Protein AF-A0AAD0T653-F1 (afdb_monomer_lite)

Radius of gyration: 20.86 Å; chains: 1; bounding box: 80×24×54 Å

Sequence (130 aa):
MKKLILLMLVTSSIFANTLSEKQESEVLTAIDNICGDTWCEGDFNFSFNLFVCDENTNSCVLQADLIVYDYNGEVETEKRFPQSCIVKGYTNFNQMVEESRWGYDLQWPFYEAVTDCVTEMEEAVYQVWE

pLDDT: mean 87.8, std 14.98, range [42.09, 98.56]

Secondary structure (DSSP, 8-state):
-----------------PPPHHHHHHHHHHHHHHHTTTGGGSS-EEEEEEEEEETTTTEEEEEEEEEEEEE-SS-EEEEEEEEEEEEES--SHHHHEEEETTEEEE-HHHHHHHHHHHHHHHHHHHHHH-

Structure (mmCIF, N/CA/C/O backbone):
data_AF-A0AAD0T653-F1
#
_entry.id   AF-A0AAD0T653-F1
#
loop_
_atom_site.group_PDB
_atom_site.id
_atom_site.type_symbol
_atom_site.label_atom_id
_atom_site.label_alt_id
_atom_site.label_comp_id
_atom_site.label_asym_id
_atom_site.label_entity_id
_atom_site.label_seq_id
_atom_site.pdbx_PDB_ins_code
_atom_site.Cartn_x
_atom_site.Cartn_y
_atom_site.Cartn_z
_atom_site.occupancy
_atom_site.B_iso_or_equiv
_atom_site.auth_seq_id
_atom_site.auth_comp_id
_atom_site.auth_asym_id
_atom_site.auth_atom_id
_atom_site.pdbx_PDB_model_num
ATOM 1 N N . MET A 1 1 ? -57.539 11.543 31.513 1.00 43.59 1 MET A N 1
ATOM 2 C CA . MET A 1 1 ? -56.958 11.237 30.186 1.00 43.59 1 MET A CA 1
ATOM 3 C C . MET A 1 1 ? -55.441 11.381 30.283 1.00 43.59 1 MET A C 1
ATOM 5 O O . MET A 1 1 ? -54.945 12.499 30.249 1.00 43.59 1 MET A O 1
ATOM 9 N N . LYS A 1 2 ? -54.712 10.283 30.532 1.00 42.09 2 LYS A N 1
ATOM 10 C CA . LYS A 1 2 ? -53.240 10.282 30.617 1.00 42.09 2 LYS A CA 1
ATOM 11 C C . LYS A 1 2 ? -52.680 10.215 29.194 1.00 42.09 2 LYS A C 1
ATOM 13 O O . LYS A 1 2 ? -52.878 9.211 28.519 1.00 42.09 2 LYS A O 1
ATOM 18 N N . LYS A 1 3 ? -52.027 11.285 28.736 1.00 46.56 3 LYS A N 1
ATOM 19 C CA . LYS A 1 3 ? -51.274 11.291 27.476 1.00 46.56 3 LYS A CA 1
ATOM 20 C C . LYS A 1 3 ? -49.932 10.600 27.728 1.00 46.56 3 LYS A C 1
ATOM 22 O O . LYS A 1 3 ? -49.110 11.141 28.461 1.00 46.56 3 LYS A O 1
ATOM 27 N N . LEU A 1 4 ? -49.733 9.406 27.169 1.00 51.44 4 LEU A N 1
ATOM 28 C CA . LEU A 1 4 ? 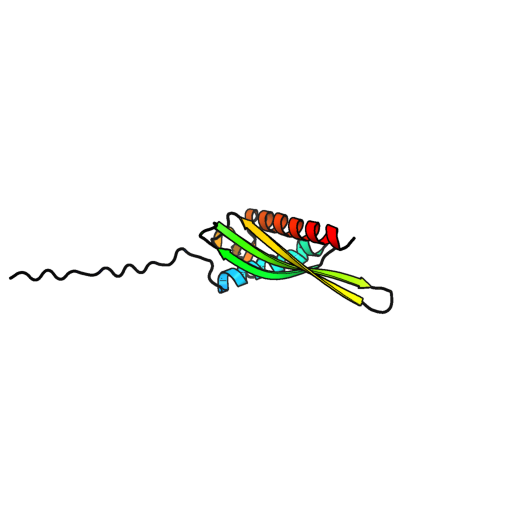-48.395 8.832 27.037 1.00 51.44 4 LEU A CA 1
ATOM 29 C C . LEU A 1 4 ? -47.677 9.591 25.920 1.00 51.44 4 LEU A C 1
ATOM 31 O O . LEU A 1 4 ? -48.097 9.544 24.766 1.00 51.44 4 LEU A O 1
ATOM 35 N N . ILE A 1 5 ? -46.624 10.317 26.281 1.00 60.94 5 ILE A N 1
ATOM 36 C CA . ILE A 1 5 ? -45.678 10.888 25.325 1.00 60.94 5 ILE A CA 1
ATOM 37 C C . ILE A 1 5 ? -44.700 9.764 24.989 1.00 60.94 5 ILE A C 1
ATOM 39 O O . ILE A 1 5 ? -43.930 9.330 25.844 1.00 60.94 5 ILE A O 1
ATOM 43 N N . LEU A 1 6 ? -44.795 9.252 23.763 1.00 53.41 6 LEU A N 1
ATOM 44 C CA . LEU A 1 6 ? -43.872 8.265 23.221 1.00 53.41 6 LEU A CA 1
ATOM 45 C C . LEU A 1 6 ? -42.560 8.990 22.894 1.00 53.41 6 LEU A C 1
ATOM 47 O O . LEU A 1 6 ? -42.489 9.757 21.935 1.00 53.41 6 LEU A O 1
ATOM 51 N N . LEU A 1 7 ? -41.548 8.799 23.737 1.00 55.34 7 LEU A N 1
ATOM 52 C CA . LEU A 1 7 ? -40.205 9.320 23.516 1.00 55.34 7 LEU A CA 1
ATOM 53 C C . LEU A 1 7 ? -39.558 8.481 22.400 1.00 55.34 7 LEU A C 1
ATOM 55 O O . LEU A 1 7 ? -39.152 7.345 22.635 1.00 55.34 7 LEU A O 1
ATOM 59 N N . MET A 1 8 ? -39.518 9.008 21.173 1.00 56.97 8 MET A N 1
ATOM 60 C CA . MET A 1 8 ? -38.718 8.424 20.094 1.00 56.97 8 MET A CA 1
ATOM 61 C C . MET A 1 8 ? -37.243 8.601 20.450 1.00 56.97 8 MET A C 1
ATOM 63 O O . MET A 1 8 ? -36.697 9.699 20.358 1.00 56.97 8 MET A O 1
ATOM 67 N N . LEU A 1 9 ? -36.611 7.515 20.888 1.00 58.00 9 LEU A N 1
ATOM 68 C CA . LEU A 1 9 ? -35.160 7.400 20.919 1.00 58.00 9 LEU A CA 1
ATOM 69 C C . LEU A 1 9 ? -34.676 7.455 19.470 1.00 58.00 9 LEU A C 1
ATOM 71 O O . LEU A 1 9 ? -34.833 6.494 18.721 1.00 58.00 9 LEU A O 1
ATOM 75 N N . VAL A 1 10 ? -34.123 8.598 19.071 1.00 59.69 10 VAL A N 1
ATOM 76 C CA . VAL A 1 10 ? -33.302 8.688 17.866 1.00 59.69 10 VAL A CA 1
ATOM 77 C C . VAL A 1 10 ? -32.030 7.914 18.183 1.00 59.69 10 VAL A C 1
ATOM 79 O O . VAL A 1 10 ? -31.114 8.424 18.823 1.00 59.69 10 VAL A O 1
ATOM 82 N N . THR A 1 11 ? -32.012 6.636 17.817 1.00 59.25 11 THR A N 1
ATOM 83 C CA . THR A 1 11 ? -30.782 5.859 17.758 1.00 59.25 11 THR A CA 1
ATOM 84 C C . THR A 1 11 ? -29.961 6.455 16.628 1.00 59.25 11 THR A C 1
ATOM 86 O O . THR A 1 11 ? -30.212 6.175 15.457 1.00 59.25 11 THR A O 1
ATOM 89 N N . SER A 1 12 ? -29.017 7.328 16.966 1.00 50.47 12 SER A N 1
ATOM 90 C CA . SER A 1 12 ? -27.912 7.635 16.070 1.00 50.47 12 SER A CA 1
ATOM 91 C C . SER A 1 12 ? -27.153 6.329 15.883 1.00 50.47 12 SER A C 1
ATOM 93 O O . SER A 1 12 ? -26.337 5.958 16.725 1.00 50.47 12 SER A O 1
ATOM 95 N N . SER A 1 13 ? -27.491 5.580 14.835 1.00 52.19 13 SER A N 1
ATOM 96 C CA . SER A 1 13 ? -26.635 4.519 14.332 1.00 52.19 13 SER A CA 1
ATOM 97 C C . SER A 1 13 ? -25.353 5.207 13.897 1.00 52.19 13 SER A C 1
ATOM 99 O O . SER A 1 13 ? -25.275 5.778 12.814 1.00 52.19 13 SER A O 1
ATOM 101 N N . ILE A 1 14 ? -24.382 5.240 14.806 1.00 54.47 14 ILE A N 1
ATOM 102 C CA . ILE A 1 14 ? -22.985 5.416 14.451 1.00 54.47 14 ILE A CA 1
ATOM 103 C C . ILE A 1 14 ? -22.756 4.278 13.464 1.00 54.47 14 ILE A C 1
ATOM 105 O O . ILE A 1 14 ? -22.907 3.113 13.839 1.00 54.47 14 ILE A O 1
ATOM 109 N N . PHE A 1 15 ? -22.597 4.617 12.187 1.00 49.56 15 PHE A N 1
ATOM 110 C CA . PHE A 1 15 ? -22.307 3.631 11.161 1.00 49.56 15 PHE A CA 1
ATOM 111 C C . PHE A 1 15 ? -21.161 2.762 11.674 1.00 49.56 15 PHE A C 1
ATOM 113 O O . PHE A 1 15 ? -20.234 3.264 12.313 1.00 49.56 15 PHE A O 1
ATOM 120 N N . ALA A 1 16 ? -21.299 1.456 11.473 1.00 47.84 16 ALA A N 1
ATOM 121 C CA . ALA A 1 16 ? -20.216 0.514 11.661 1.00 47.84 16 ALA A CA 1
ATOM 122 C C . ALA A 1 16 ? -18.969 1.126 10.984 1.00 47.84 16 ALA A C 1
ATOM 124 O O . ALA A 1 16 ? -19.074 1.692 9.888 1.00 47.84 16 ALA A O 1
ATOM 125 N N . ASN A 1 17 ? -17.888 1.277 11.753 1.00 49.28 17 ASN A N 1
ATOM 126 C CA . ASN A 1 17 ? -16.796 2.177 11.395 1.00 49.28 17 ASN A CA 1
ATOM 127 C C . ASN A 1 17 ? -16.009 1.574 10.228 1.00 49.28 17 ASN A C 1
ATOM 129 O O . ASN A 1 17 ? -15.009 0.895 10.438 1.00 49.28 17 ASN A O 1
ATOM 133 N N . THR A 1 18 ? -16.424 1.897 9.005 1.00 75.31 18 THR A N 1
ATOM 134 C CA . THR A 1 18 ? -15.490 2.030 7.887 1.00 75.31 18 THR A CA 1
ATOM 135 C C . THR A 1 18 ? -14.436 3.070 8.275 1.00 75.31 18 THR A C 1
ATOM 137 O O . THR A 1 18 ? -14.726 4.005 9.035 1.00 75.31 18 THR A O 1
ATOM 140 N N . LEU A 1 19 ? -13.207 2.908 7.787 1.00 89.00 19 LEU A N 1
ATOM 141 C CA . LEU A 1 19 ? -12.217 3.971 7.891 1.00 89.00 19 LEU A CA 1
ATOM 142 C C . LEU A 1 19 ? -12.801 5.256 7.292 1.00 89.00 19 LEU A C 1
ATOM 144 O O . LEU A 1 19 ? -13.425 5.243 6.235 1.00 89.00 19 LEU A O 1
ATOM 148 N N . SER A 1 20 ? -12.619 6.382 7.972 1.00 92.06 20 SER A N 1
ATOM 149 C CA . SER A 1 20 ? -12.866 7.670 7.321 1.00 92.06 20 SER A CA 1
ATOM 150 C C . SER A 1 20 ? -11.860 7.883 6.186 1.00 92.06 20 SER A C 1
ATOM 152 O O . SER A 1 20 ? -10.735 7.398 6.276 1.00 92.06 20 SER A O 1
ATOM 154 N N . GLU A 1 21 ? -12.201 8.696 5.184 1.00 91.81 21 GLU A N 1
ATOM 155 C CA . GLU A 1 21 ? -11.276 9.063 4.091 1.00 91.81 21 GLU A CA 1
ATOM 156 C C . GLU A 1 21 ? -9.918 9.571 4.621 1.00 91.81 21 GLU A C 1
ATOM 158 O O . GLU A 1 21 ? -8.862 9.309 4.050 1.00 91.81 21 GLU A O 1
ATOM 163 N N . LYS A 1 22 ? -9.929 10.266 5.771 1.00 94.75 22 LYS A N 1
ATOM 164 C CA . LYS A 1 22 ? -8.708 10.708 6.458 1.00 94.75 22 LYS A CA 1
ATOM 165 C C . LYS A 1 22 ? -7.869 9.530 6.949 1.00 94.75 22 LYS A C 1
ATOM 167 O O . LYS A 1 22 ? -6.661 9.538 6.764 1.00 94.75 22 LYS A O 1
ATOM 172 N N . GLN A 1 23 ? -8.500 8.544 7.578 1.00 95.88 23 GLN A N 1
ATOM 173 C CA . GLN A 1 23 ? -7.819 7.346 8.068 1.00 95.88 23 GLN A CA 1
ATOM 174 C C . GLN A 1 23 ? -7.295 6.488 6.917 1.00 95.88 23 GLN A C 1
ATOM 176 O O . GLN A 1 23 ? -6.179 5.998 7.000 1.00 95.88 23 GLN A O 1
ATOM 181 N N . GLU A 1 24 ? -8.056 6.345 5.832 1.00 95.75 24 GLU A N 1
ATOM 182 C CA . GLU A 1 24 ? -7.591 5.669 4.614 1.00 95.75 24 GLU A CA 1
ATOM 183 C C . GLU A 1 24 ? -6.342 6.349 4.047 1.00 95.75 24 GLU A C 1
ATOM 185 O O . GLU A 1 24 ? -5.339 5.687 3.785 1.00 95.75 24 GLU A O 1
ATOM 190 N N . SER A 1 25 ? -6.360 7.681 3.953 1.00 96.12 25 SER A N 1
ATOM 191 C CA . SER A 1 25 ? -5.200 8.468 3.529 1.00 96.12 25 SER A CA 1
ATOM 192 C C . SER A 1 25 ? -4.007 8.335 4.483 1.00 96.12 25 SER A C 1
ATOM 194 O O . SER A 1 25 ? -2.868 8.313 4.020 1.00 96.12 25 SER A O 1
ATOM 196 N N . GLU A 1 26 ? -4.237 8.262 5.796 1.00 97.25 26 GLU A N 1
ATOM 197 C CA . GLU A 1 26 ? -3.181 8.076 6.800 1.00 97.25 26 GLU A CA 1
ATOM 198 C C . GLU A 1 26 ? -2.545 6.684 6.699 1.00 97.25 26 GLU A C 1
ATOM 200 O O . GLU A 1 26 ? -1.320 6.579 6.726 1.00 97.25 26 GLU A O 1
ATOM 205 N N . VAL A 1 27 ? -3.349 5.631 6.508 1.00 97.06 27 VAL A N 1
ATOM 206 C CA . VAL A 1 27 ? -2.841 4.268 6.281 1.00 97.06 27 VAL A CA 1
ATOM 207 C C . VAL A 1 27 ? -2.072 4.193 4.966 1.00 97.06 27 VAL A C 1
ATOM 209 O O . VAL A 1 27 ? -0.965 3.666 4.951 1.00 97.06 27 VAL A O 1
ATOM 212 N N . LEU A 1 28 ? -2.605 4.761 3.879 1.00 96.88 28 LEU A N 1
ATOM 213 C CA . LEU A 1 28 ? -1.923 4.790 2.583 1.00 96.88 28 LEU A CA 1
ATOM 214 C C . LEU A 1 28 ? -0.572 5.514 2.672 1.00 96.88 28 LEU A C 1
ATOM 216 O O . LEU A 1 28 ? 0.409 5.037 2.118 1.00 96.88 28 LEU A O 1
ATOM 220 N N . THR A 1 29 ? -0.503 6.618 3.422 1.00 96.00 29 THR A N 1
ATOM 221 C CA . THR A 1 29 ? 0.760 7.337 3.669 1.00 96.00 29 THR A CA 1
ATOM 222 C C . THR A 1 29 ? 1.746 6.476 4.459 1.00 96.00 29 THR A C 1
ATOM 224 O O . THR A 1 29 ? 2.932 6.454 4.149 1.00 96.00 29 THR A O 1
ATOM 227 N N . ALA A 1 30 ? 1.272 5.755 5.478 1.00 96.19 30 ALA A N 1
ATOM 228 C CA . ALA A 1 30 ? 2.121 4.855 6.249 1.00 96.19 30 ALA A CA 1
ATOM 229 C C . ALA A 1 30 ? 2.639 3.680 5.397 1.00 96.19 30 ALA A C 1
ATOM 231 O O . ALA A 1 30 ? 3.798 3.314 5.536 1.00 96.19 30 ALA A O 1
ATOM 232 N N . ILE A 1 31 ? 1.821 3.137 4.485 1.00 96.19 31 ILE A N 1
ATOM 233 C CA . ILE A 1 31 ? 2.235 2.137 3.483 1.00 96.19 31 ILE A CA 1
ATOM 234 C C . ILE A 1 31 ? 3.310 2.723 2.557 1.00 96.19 31 ILE A C 1
ATOM 236 O O . ILE A 1 31 ? 4.361 2.115 2.384 1.00 96.19 31 ILE A O 1
ATOM 240 N N . ASP A 1 32 ? 3.088 3.915 2.004 1.00 94.69 32 ASP A N 1
ATOM 241 C CA . ASP A 1 32 ? 4.034 4.568 1.089 1.00 94.69 32 ASP A CA 1
ATOM 242 C C . ASP A 1 32 ? 5.404 4.815 1.744 1.00 94.69 32 ASP A C 1
ATOM 244 O O . ASP A 1 32 ? 6.446 4.534 1.151 1.00 94.69 32 ASP A O 1
ATOM 248 N N . ASN A 1 33 ? 5.409 5.222 3.018 1.00 92.81 33 ASN A N 1
ATOM 249 C CA . ASN A 1 33 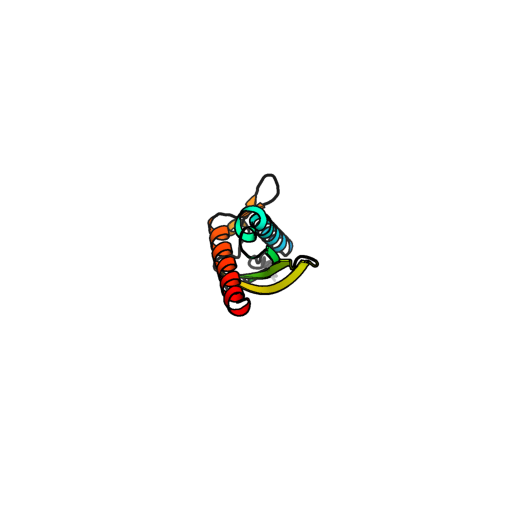? 6.635 5.431 3.790 1.00 92.81 33 ASN A CA 1
ATOM 250 C C . ASN A 1 33 ? 7.477 4.155 3.961 1.00 92.81 33 ASN A C 1
ATOM 252 O O . ASN A 1 33 ? 8.694 4.260 4.074 1.00 92.81 33 ASN A O 1
ATOM 256 N N . ILE A 1 34 ? 6.860 2.967 3.961 1.00 91.62 34 ILE A N 1
ATOM 257 C CA . ILE A 1 34 ? 7.587 1.690 4.038 1.00 91.62 34 ILE A CA 1
ATOM 258 C C . ILE A 1 34 ? 8.321 1.385 2.731 1.00 91.62 34 ILE A C 1
ATOM 260 O O . ILE A 1 34 ? 9.344 0.700 2.752 1.00 91.62 34 ILE A O 1
ATOM 264 N N . CYS A 1 35 ? 7.848 1.897 1.589 1.00 83.81 35 CYS A N 1
ATOM 265 C CA . CYS A 1 35 ? 8.426 1.525 0.303 1.00 83.81 35 CYS A CA 1
ATOM 266 C C . CYS A 1 35 ? 9.914 1.848 0.224 1.00 83.81 35 CYS A C 1
ATOM 268 O O . CYS A 1 35 ? 10.699 0.985 -0.155 1.00 83.81 35 CYS A O 1
ATOM 270 N N . GLY A 1 36 ? 10.308 3.049 0.656 1.00 71.38 36 GLY A N 1
ATOM 271 C CA . GLY A 1 36 ? 11.709 3.474 0.659 1.00 71.38 36 GLY A CA 1
ATOM 272 C C . GLY A 1 36 ? 12.617 2.692 1.614 1.00 71.38 36 GLY A C 1
ATOM 273 O O . GLY A 1 36 ? 13.830 2.816 1.501 1.00 71.38 36 GLY A O 1
ATOM 274 N N . ASP A 1 37 ? 12.051 1.902 2.531 1.00 73.81 37 ASP A N 1
ATOM 275 C CA . ASP A 1 37 ? 12.810 1.110 3.500 1.00 73.81 37 ASP A CA 1
ATOM 276 C C . ASP A 1 37 ? 12.936 -0.366 3.087 1.00 73.81 37 ASP A C 1
ATOM 278 O O . ASP A 1 37 ? 13.934 -1.011 3.424 1.00 73.81 37 ASP A O 1
ATOM 282 N N . THR A 1 38 ? 11.933 -0.931 2.400 1.00 84.69 38 THR A N 1
ATOM 283 C CA . THR A 1 38 ? 11.904 -2.370 2.079 1.00 84.69 38 THR A CA 1
ATOM 284 C C . THR A 1 38 ? 11.420 -2.702 0.670 1.00 84.69 38 THR A C 1
ATOM 286 O O . THR A 1 38 ? 12.140 -3.375 -0.063 1.00 84.69 38 THR A O 1
ATOM 289 N N . TRP A 1 39 ? 10.209 -2.296 0.281 1.00 91.62 39 TRP A N 1
ATOM 290 C CA . TRP A 1 39 ? 9.577 -2.812 -0.943 1.00 91.62 39 TRP A CA 1
ATOM 291 C C . TRP A 1 39 ? 10.155 -2.212 -2.234 1.00 91.62 39 TRP A C 1
ATOM 293 O O . TRP A 1 39 ? 10.340 -2.934 -3.207 1.00 91.62 39 TRP A O 1
ATOM 303 N N . CYS A 1 40 ? 10.506 -0.923 -2.243 1.00 88.75 40 CYS A N 1
ATOM 304 C CA . CYS A 1 40 ? 11.070 -0.234 -3.413 1.00 88.75 40 CYS A CA 1
ATOM 305 C C . CYS A 1 40 ? 12.570 -0.534 -3.642 1.00 88.75 40 CYS A C 1
ATOM 307 O O . CYS A 1 40 ? 13.169 0.024 -4.557 1.00 88.75 40 CYS A O 1
ATOM 309 N N . GLU A 1 41 ? 13.196 -1.387 -2.825 1.00 86.50 41 GLU A N 1
ATOM 310 C CA . GLU A 1 41 ? 14.592 -1.824 -3.013 1.00 86.50 41 GLU A CA 1
ATOM 311 C C . GLU A 1 41 ? 14.719 -2.984 -4.026 1.00 86.50 41 GLU A C 1
ATOM 313 O O . GLU A 1 41 ? 15.831 -3.408 -4.352 1.00 86.50 41 GLU A O 1
ATOM 318 N N . GLY A 1 42 ? 13.589 -3.529 -4.496 1.00 87.38 42 GLY A N 1
ATOM 319 C CA . GLY A 1 42 ? 13.520 -4.592 -5.501 1.00 87.38 42 GLY A CA 1
ATOM 320 C C . GLY A 1 42 ? 13.580 -4.095 -6.952 1.00 87.38 42 GLY A C 1
ATOM 321 O O . GLY A 1 42 ? 14.077 -3.010 -7.249 1.00 87.38 42 GLY A O 1
ATOM 322 N N . ASP A 1 43 ? 13.048 -4.901 -7.877 1.00 90.88 43 ASP A N 1
ATOM 323 C CA . ASP A 1 43 ? 13.026 -4.584 -9.317 1.00 90.88 43 ASP A CA 1
ATOM 324 C C . ASP A 1 43 ? 12.026 -3.467 -9.678 1.00 90.88 43 ASP A C 1
ATOM 326 O O . ASP A 1 43 ? 12.100 -2.875 -10.760 1.00 90.88 43 ASP A O 1
ATOM 330 N N . PHE A 1 44 ? 11.091 -3.164 -8.773 1.00 93.44 44 PHE A N 1
ATOM 331 C CA . PHE A 1 44 ? 10.026 -2.191 -8.978 1.00 93.44 44 PHE A CA 1
ATOM 332 C C . PHE A 1 44 ? 10.077 -1.078 -7.936 1.00 93.44 44 PHE A C 1
ATOM 334 O O . PHE A 1 44 ? 10.237 -1.317 -6.742 1.00 93.44 44 PHE A O 1
ATOM 341 N N . ASN A 1 45 ? 9.830 0.150 -8.389 1.00 94.31 45 ASN A N 1
ATOM 342 C CA . ASN A 1 45 ? 9.325 1.197 -7.506 1.00 94.31 45 ASN A CA 1
ATOM 343 C C . ASN A 1 45 ? 7.800 1.098 -7.438 1.00 94.31 45 ASN A C 1
ATOM 345 O O . ASN A 1 45 ? 7.166 0.649 -8.394 1.00 94.31 45 ASN A O 1
ATOM 349 N N . PHE A 1 46 ? 7.196 1.573 -6.353 1.00 95.38 46 PHE A N 1
ATOM 350 C CA . PHE A 1 46 ? 5.745 1.561 -6.189 1.00 95.38 46 PHE A CA 1
ATOM 351 C C . PHE A 1 46 ? 5.207 2.982 -6.062 1.00 95.38 46 PHE A C 1
ATOM 353 O O . PHE A 1 46 ? 5.785 3.828 -5.388 1.00 95.38 46 PHE A O 1
ATOM 360 N N . SER A 1 47 ? 4.069 3.231 -6.702 1.00 96.06 47 SER A N 1
ATOM 361 C CA . SER A 1 47 ? 3.220 4.393 -6.441 1.00 96.06 47 SER A CA 1
ATOM 362 C C . SER A 1 47 ? 1.903 3.883 -5.884 1.00 96.06 47 SER A C 1
ATOM 364 O O . SER A 1 47 ? 1.063 3.407 -6.649 1.00 96.06 47 SER A O 1
ATOM 366 N N . PHE A 1 48 ? 1.725 3.938 -4.565 1.00 97.06 48 PHE A N 1
ATOM 367 C CA . PHE A 1 48 ? 0.485 3.504 -3.925 1.00 97.06 48 PHE A CA 1
ATOM 368 C C . PHE A 1 48 ? -0.610 4.557 -4.128 1.00 97.06 48 PHE A C 1
ATOM 370 O O . PHE A 1 48 ? -0.498 5.702 -3.699 1.00 97.06 48 PHE A O 1
ATOM 377 N N . ASN A 1 49 ? -1.684 4.162 -4.807 1.00 97.06 49 ASN A N 1
ATOM 378 C CA . ASN A 1 49 ? -2.652 5.093 -5.386 1.00 97.06 49 ASN A CA 1
ATOM 379 C C . ASN A 1 49 ? -3.986 5.127 -4.626 1.00 97.06 49 ASN A C 1
ATOM 381 O O . ASN A 1 49 ? -4.670 6.150 -4.620 1.00 97.06 49 ASN A O 1
ATOM 385 N N . LEU A 1 50 ? -4.389 4.004 -4.023 1.00 97.25 50 LEU A N 1
ATOM 386 C CA . LEU A 1 50 ? -5.683 3.870 -3.355 1.00 97.25 50 LEU A CA 1
ATOM 387 C C . LEU A 1 50 ? -5.620 2.813 -2.257 1.00 97.25 50 LEU A C 1
ATOM 389 O O . LEU A 1 50 ? -5.156 1.702 -2.504 1.00 97.25 50 LEU A O 1
ATOM 393 N N . PHE A 1 51 ? -6.182 3.129 -1.094 1.00 97.12 51 PHE A N 1
ATOM 394 C CA . PHE A 1 51 ? -6.489 2.161 -0.048 1.00 97.12 51 PHE A CA 1
ATOM 395 C C . PHE A 1 51 ? -7.906 2.413 0.457 1.00 97.12 51 PHE A C 1
ATOM 397 O O . PHE A 1 51 ? -8.177 3.489 0.978 1.00 97.12 51 PHE A O 1
ATOM 404 N N . VAL A 1 52 ? -8.813 1.457 0.259 1.00 95.44 52 VAL A N 1
ATOM 405 C CA . VAL A 1 52 ? -10.229 1.599 0.644 1.00 95.44 52 VAL A CA 1
ATOM 406 C C . VAL A 1 52 ? -10.724 0.317 1.284 1.00 95.44 52 VAL A C 1
ATOM 408 O O . VAL A 1 52 ? -10.481 -0.768 0.753 1.00 95.44 52 VAL A O 1
ATOM 411 N N . CYS A 1 53 ? -11.445 0.435 2.396 1.00 94.31 53 CYS A N 1
ATOM 412 C CA . CYS A 1 53 ? -11.928 -0.715 3.158 1.00 94.31 53 CYS A CA 1
ATOM 413 C C . CYS A 1 53 ? -13.441 -0.931 3.030 1.00 94.31 53 CYS A C 1
ATOM 415 O O . CYS A 1 53 ? -14.226 0.013 3.035 1.00 94.31 53 CYS A O 1
ATOM 417 N N . ASP A 1 54 ? -13.854 -2.198 2.981 1.00 90.88 54 ASP A N 1
ATOM 418 C CA . ASP A 1 54 ? -15.250 -2.629 3.056 1.00 90.88 54 ASP A CA 1
ATOM 419 C C . ASP A 1 54 ? -15.448 -3.511 4.296 1.00 90.88 54 ASP A C 1
ATOM 421 O O . ASP A 1 54 ? -14.899 -4.611 4.422 1.00 90.88 54 ASP A O 1
ATOM 425 N N . GLU A 1 55 ? -16.255 -3.017 5.233 1.00 85.94 55 GLU A N 1
ATOM 426 C CA . GLU A 1 55 ? -16.586 -3.725 6.469 1.00 85.94 55 GLU A CA 1
ATOM 427 C C . GLU A 1 55 ? -17.404 -4.996 6.228 1.00 85.94 55 GLU A C 1
ATOM 429 O O . GLU A 1 55 ? -17.249 -5.979 6.954 1.00 85.94 55 GLU A O 1
ATOM 434 N N . ASN A 1 56 ? -18.226 -5.031 5.175 1.00 89.25 56 ASN A N 1
ATOM 435 C CA . ASN A 1 56 ? -19.077 -6.185 4.887 1.00 89.25 56 ASN A CA 1
ATOM 436 C C . ASN A 1 56 ? -18.255 -7.406 4.473 1.00 89.25 56 ASN A C 1
ATOM 438 O O . ASN A 1 56 ? -18.615 -8.539 4.799 1.00 89.25 56 ASN A O 1
ATOM 442 N N . THR A 1 57 ? -17.155 -7.183 3.753 1.00 91.69 57 THR A N 1
ATOM 443 C CA . THR A 1 57 ? -16.218 -8.237 3.345 1.00 91.69 57 THR A CA 1
ATOM 444 C C . THR A 1 57 ? -15.045 -8.387 4.312 1.00 91.69 57 THR A C 1
ATOM 446 O O . THR A 1 57 ? -14.262 -9.328 4.173 1.00 91.69 57 THR A O 1
ATOM 449 N N . ASN A 1 58 ? -14.941 -7.496 5.303 1.00 93.25 58 ASN A N 1
ATOM 450 C CA . ASN A 1 58 ? -13.823 -7.377 6.231 1.00 93.25 58 ASN A CA 1
ATOM 451 C C . ASN A 1 58 ? -12.464 -7.350 5.509 1.00 93.25 58 ASN A C 1
ATOM 453 O O . ASN A 1 58 ? -11.576 -8.166 5.782 1.00 93.25 58 ASN A O 1
ATOM 457 N N . SER A 1 59 ? -12.328 -6.457 4.530 1.00 94.88 59 SER A N 1
ATOM 458 C CA . SER A 1 59 ? -11.129 -6.366 3.695 1.00 94.88 59 SER A CA 1
ATOM 459 C C . SER A 1 59 ? -10.912 -4.968 3.137 1.00 94.88 59 SER A C 1
ATOM 461 O O . SER A 1 59 ? -11.871 -4.220 2.970 1.00 94.88 59 SER A O 1
ATOM 463 N N . CYS A 1 60 ? -9.683 -4.672 2.727 1.00 96.50 60 CYS A N 1
ATOM 464 C CA . CYS A 1 60 ? -9.342 -3.453 2.009 1.00 96.50 60 CYS A CA 1
ATOM 465 C C . CYS A 1 60 ? -8.740 -3.769 0.642 1.00 96.50 60 CYS A C 1
ATOM 467 O O . CYS A 1 60 ? -8.004 -4.742 0.481 1.00 96.50 60 CYS A O 1
ATOM 469 N N . VAL A 1 61 ? -9.062 -2.943 -0.345 1.00 97.44 61 VAL A N 1
ATOM 470 C CA . VAL A 1 61 ? -8.414 -2.955 -1.656 1.00 97.44 61 VAL A CA 1
ATOM 471 C C . VAL A 1 61 ? -7.228 -2.004 -1.594 1.00 97.44 61 VAL A C 1
ATOM 473 O O . VAL A 1 61 ? -7.408 -0.838 -1.245 1.00 97.44 61 VAL A O 1
ATOM 476 N N . LEU A 1 62 ? -6.044 -2.496 -1.958 1.00 98.31 62 LEU A N 1
ATOM 477 C CA . LEU A 1 62 ? -4.855 -1.675 -2.190 1.00 98.31 62 LEU A CA 1
ATOM 478 C C . LEU A 1 62 ? -4.573 -1.653 -3.692 1.00 98.31 62 LEU A C 1
ATOM 480 O O . LEU A 1 62 ? -4.563 -2.706 -4.332 1.00 98.31 62 LEU A O 1
ATOM 484 N N . GLN A 1 63 ? -4.361 -0.464 -4.249 1.00 98.56 63 GLN A N 1
ATOM 485 C CA . GLN A 1 63 ? -3.946 -0.276 -5.639 1.00 98.56 63 GLN A CA 1
ATOM 486 C C . GLN A 1 63 ? -2.605 0.439 -5.689 1.00 98.56 63 GLN A C 1
ATOM 488 O O . GLN A 1 63 ? -2.398 1.419 -4.969 1.00 98.56 63 GLN A O 1
ATOM 493 N N . ALA A 1 64 ? -1.735 -0.010 -6.585 1.00 98.06 64 ALA A N 1
ATOM 494 C CA . ALA A 1 64 ? -0.450 0.618 -6.838 1.00 98.06 64 ALA A CA 1
ATOM 495 C C . ALA A 1 64 ? -0.067 0.507 -8.314 1.00 98.06 64 ALA A C 1
ATOM 497 O O . ALA A 1 64 ? -0.496 -0.418 -9.003 1.00 98.06 64 ALA A O 1
ATOM 498 N N . ASP A 1 65 ? 0.761 1.432 -8.788 1.00 97.69 65 ASP A N 1
ATOM 499 C CA . ASP A 1 65 ? 1.528 1.223 -10.014 1.00 97.69 65 ASP A CA 1
ATOM 500 C C . ASP A 1 65 ? 2.910 0.687 -9.653 1.00 97.69 65 ASP A C 1
ATOM 502 O O . ASP A 1 65 ? 3.620 1.318 -8.868 1.00 97.69 65 ASP A O 1
ATOM 506 N N . LEU A 1 66 ? 3.304 -0.429 -10.265 1.00 96.88 66 LEU A N 1
ATOM 507 C CA . LEU A 1 66 ? 4.684 -0.907 -10.237 1.00 96.88 66 LEU A CA 1
ATOM 508 C C . LEU A 1 66 ? 5.437 -0.245 -11.385 1.00 96.88 66 LEU A C 1
ATOM 510 O O . LEU A 1 66 ? 4.982 -0.263 -12.532 1.00 96.88 66 LEU A O 1
ATOM 514 N N . ILE A 1 67 ? 6.563 0.381 -11.072 1.00 95.38 67 ILE A N 1
ATOM 515 C CA . ILE A 1 67 ? 7.293 1.270 -11.966 1.00 95.38 67 ILE A CA 1
ATOM 516 C C . ILE A 1 67 ? 8.679 0.690 -12.222 1.00 95.38 67 ILE A C 1
ATOM 518 O O . ILE A 1 67 ? 9.458 0.493 -11.290 1.00 95.38 67 ILE A O 1
ATOM 522 N N . VAL A 1 68 ? 8.993 0.472 -13.498 1.00 93.50 68 VAL A N 1
ATOM 523 C CA . VAL A 1 68 ? 10.325 0.072 -13.967 1.00 93.50 68 VAL A CA 1
ATOM 524 C C . VAL A 1 68 ? 10.944 1.224 -14.744 1.00 93.50 68 VAL A C 1
ATOM 526 O O . VAL A 1 68 ? 10.315 1.774 -15.656 1.00 93.50 68 VAL A O 1
ATOM 529 N N . TYR A 1 69 ? 12.193 1.541 -14.412 1.00 89.81 69 TYR A N 1
ATOM 530 C CA . TYR A 1 69 ? 13.022 2.494 -15.141 1.00 89.81 69 TYR A CA 1
ATOM 531 C C . TYR A 1 69 ? 14.034 1.732 -16.000 1.00 89.81 69 TYR A C 1
ATOM 533 O O . TYR A 1 69 ? 14.824 0.942 -15.489 1.00 89.81 69 TYR A O 1
ATOM 541 N N . ASP A 1 70 ? 14.005 1.956 -17.313 1.00 85.75 70 ASP A N 1
ATOM 542 C CA . ASP A 1 70 ? 14.970 1.389 -18.259 1.00 85.75 70 ASP A CA 1
ATOM 543 C C . ASP A 1 70 ? 15.836 2.511 -18.835 1.00 85.75 70 ASP A C 1
ATOM 545 O O . ASP A 1 70 ? 15.318 3.500 -19.367 1.00 85.75 70 ASP A O 1
ATOM 549 N N . TYR A 1 71 ? 17.154 2.352 -18.723 1.00 82.25 71 TYR A N 1
ATOM 550 C CA . TYR A 1 71 ? 18.137 3.293 -19.234 1.00 82.25 71 TYR A CA 1
ATOM 551 C C . TYR A 1 71 ? 18.972 2.647 -20.335 1.00 82.25 71 TYR A C 1
ATOM 553 O O . TYR A 1 71 ? 19.811 1.779 -20.094 1.00 82.25 71 TYR A O 1
ATOM 561 N N . ASN A 1 72 ? 18.808 3.144 -21.560 1.00 82.00 72 ASN A N 1
ATOM 562 C CA . ASN A 1 72 ? 19.512 2.620 -22.732 1.00 82.00 72 ASN A CA 1
ATOM 563 C C . ASN A 1 72 ? 20.837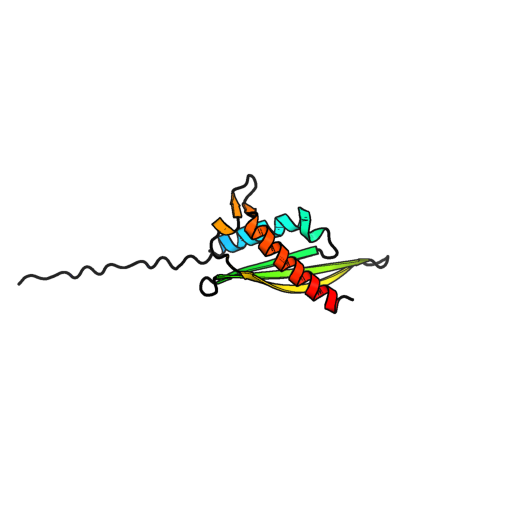 3.343 -23.050 1.00 82.00 72 ASN A C 1
ATOM 565 O O . ASN A 1 72 ? 21.420 3.108 -24.108 1.00 82.00 72 ASN A O 1
ATOM 569 N N . GLY A 1 73 ? 21.310 4.233 -22.171 1.00 83.56 73 GLY A N 1
ATOM 570 C CA . GLY A 1 73 ? 22.508 5.049 -22.402 1.00 83.56 73 GLY A CA 1
ATOM 571 C C . GLY A 1 73 ? 22.239 6.486 -22.862 1.00 83.56 73 GLY A C 1
ATOM 572 O O . GLY A 1 73 ? 23.162 7.297 -22.809 1.00 83.56 73 GLY A O 1
ATOM 573 N N . GLU A 1 74 ? 21.010 6.812 -23.275 1.00 82.81 74 GLU A N 1
ATOM 574 C CA . GLU A 1 74 ? 20.636 8.149 -23.769 1.00 82.81 74 GLU A CA 1
ATOM 575 C C . GLU A 1 74 ? 19.329 8.674 -23.163 1.00 82.81 74 GLU A C 1
ATOM 577 O O . GLU A 1 74 ? 19.211 9.868 -22.885 1.00 82.81 74 GLU A O 1
ATOM 582 N N . VAL A 1 75 ? 18.345 7.793 -22.961 1.00 78.88 75 VAL A N 1
ATOM 583 C CA . VAL A 1 75 ? 17.016 8.139 -22.451 1.00 78.88 75 VAL A CA 1
ATOM 584 C C . VAL A 1 75 ? 16.641 7.167 -21.341 1.00 78.88 75 VAL A C 1
ATOM 586 O O . VAL A 1 75 ? 16.785 5.954 -21.491 1.00 78.88 75 VAL A O 1
ATOM 589 N N . GLU A 1 76 ? 16.141 7.716 -20.240 1.00 87.50 76 GLU A N 1
ATOM 590 C CA . GLU A 1 76 ? 15.419 6.959 -19.225 1.00 87.50 76 GLU A CA 1
ATOM 591 C C . GLU A 1 76 ? 13.955 6.842 -19.656 1.00 87.50 76 GLU A C 1
ATOM 593 O O . GLU A 1 76 ? 13.297 7.843 -19.957 1.00 87.50 76 GLU A O 1
ATOM 598 N N . THR A 1 77 ? 13.458 5.613 -19.739 1.00 89.19 77 THR A N 1
ATOM 599 C CA . THR A 1 77 ? 12.052 5.332 -20.028 1.00 89.19 77 THR A CA 1
ATOM 600 C C . THR A 1 77 ? 11.387 4.713 -18.816 1.00 89.19 77 THR A C 1
ATOM 602 O O . THR A 1 77 ? 11.951 3.840 -18.164 1.00 89.19 77 THR A O 1
ATOM 605 N N . GLU A 1 78 ? 10.172 5.169 -18.533 1.00 92.94 78 GLU A N 1
ATOM 606 C CA . GLU A 1 78 ? 9.362 4.695 -17.419 1.00 92.94 78 GLU A CA 1
ATOM 607 C C . GLU A 1 78 ? 8.241 3.798 -17.954 1.00 92.94 78 GLU A C 1
ATOM 609 O O . GLU A 1 78 ? 7.494 4.190 -18.858 1.00 92.94 78 GLU A O 1
ATOM 614 N N . LYS A 1 79 ? 8.109 2.595 -17.392 1.00 94.50 79 LYS A N 1
ATOM 615 C CA . LYS A 1 79 ? 6.957 1.714 -17.613 1.00 94.50 79 LYS A CA 1
ATOM 616 C C . LYS A 1 79 ? 6.198 1.552 -16.307 1.00 94.50 79 LYS A C 1
ATOM 618 O O . LYS A 1 79 ? 6.804 1.259 -15.284 1.00 94.50 79 LYS A O 1
ATOM 623 N N . ARG A 1 80 ? 4.875 1.713 -16.368 1.00 96.56 80 ARG A N 1
ATOM 624 C CA . ARG A 1 80 ? 3.965 1.523 -15.235 1.00 96.56 80 ARG A CA 1
ATOM 625 C C . ARG A 1 80 ? 3.068 0.323 -15.465 1.00 96.56 80 ARG A C 1
ATOM 627 O O . ARG A 1 80 ? 2.483 0.189 -16.542 1.00 96.56 80 ARG A O 1
ATOM 634 N N . PHE A 1 81 ? 2.912 -0.485 -14.430 1.00 97.31 81 PHE A N 1
ATOM 635 C CA . PHE A 1 81 ? 2.035 -1.642 -14.402 1.00 97.31 81 PHE A CA 1
ATOM 636 C C . PHE A 1 81 ? 1.024 -1.463 -13.263 1.00 97.31 81 PHE A C 1
ATOM 638 O O . PHE A 1 81 ? 1.367 -1.712 -12.107 1.00 97.31 81 PHE A O 1
ATOM 645 N N . PRO A 1 82 ? -0.208 -1.011 -13.562 1.00 98.00 82 PRO A N 1
ATOM 646 C CA . PRO A 1 82 ? -1.248 -0.860 -12.551 1.00 98.00 82 PRO A CA 1
ATOM 647 C C . PRO A 1 82 ? -1.664 -2.224 -12.002 1.00 98.00 82 PRO A C 1
ATOM 649 O O . PRO A 1 82 ? -2.027 -3.115 -12.773 1.00 98.00 82 PRO A O 1
ATOM 652 N N . GLN A 1 83 ? -1.647 -2.372 -10.681 1.00 98.31 83 GLN A N 1
ATOM 653 C CA . GLN A 1 83 ? -2.021 -3.590 -9.971 1.00 98.31 83 GLN A CA 1
ATOM 654 C C . GLN A 1 83 ? -2.958 -3.294 -8.799 1.00 98.31 83 GLN A C 1
ATOM 656 O O . GLN A 1 83 ? -3.092 -2.164 -8.320 1.00 98.31 83 GLN A O 1
ATOM 661 N N . SER A 1 84 ? -3.641 -4.341 -8.342 1.00 98.19 84 SER A N 1
ATOM 662 C CA . SER A 1 84 ? -4.496 -4.286 -7.161 1.00 98.19 84 SER A CA 1
ATOM 663 C C . SER A 1 84 ? -4.551 -5.633 -6.458 1.00 98.19 84 SER A C 1
ATOM 665 O O . SER A 1 84 ? -4.613 -6.661 -7.129 1.00 98.19 84 SER A O 1
ATOM 667 N N . CYS A 1 85 ? -4.642 -5.619 -5.134 1.00 98.31 85 CYS A N 1
ATOM 668 C CA . CYS A 1 85 ? -4.791 -6.810 -4.299 1.00 98.31 85 CYS A CA 1
ATOM 669 C C . CYS A 1 85 ? -5.935 -6.606 -3.284 1.00 98.31 85 CYS A C 1
ATOM 671 O O . CYS A 1 85 ? -6.493 -5.508 -3.160 1.00 98.31 85 CYS A O 1
ATOM 673 N N . ILE A 1 86 ? -6.246 -7.647 -2.502 1.00 97.69 86 ILE A N 1
ATOM 674 C CA . ILE A 1 86 ? -7.180 -7.562 -1.371 1.00 97.69 86 ILE A CA 1
ATOM 675 C C . ILE A 1 86 ? -6.468 -7.941 -0.071 1.00 97.69 86 ILE A C 1
ATOM 677 O O . ILE A 1 86 ? -6.146 -9.107 0.149 1.00 97.69 86 ILE A O 1
ATOM 681 N N . VAL A 1 87 ? -6.349 -6.982 0.844 1.00 97.62 87 VAL A N 1
ATOM 682 C CA . VAL A 1 87 ? -5.854 -7.198 2.207 1.00 97.62 87 VAL A CA 1
ATOM 683 C C . VAL A 1 87 ? -7.030 -7.598 3.102 1.00 97.62 87 VAL A C 1
ATOM 685 O O . VAL A 1 87 ? -7.943 -6.810 3.347 1.00 97.62 87 VAL A O 1
ATOM 688 N N . LYS A 1 88 ? -7.061 -8.847 3.573 1.00 95.62 88 LYS A N 1
ATOM 689 C CA . LYS A 1 88 ? -8.190 -9.406 4.344 1.00 95.62 88 LYS A CA 1
ATOM 690 C C . LYS A 1 88 ? -7.968 -9.292 5.848 1.00 95.62 88 LYS A C 1
ATOM 692 O O . LYS A 1 88 ? -6.852 -9.452 6.320 1.00 95.62 88 LYS A O 1
ATOM 697 N N . GLY A 1 89 ? -9.049 -9.130 6.609 1.00 94.94 89 GLY A N 1
ATOM 698 C CA . GLY A 1 89 ? -9.022 -9.169 8.074 1.00 94.94 89 GLY A CA 1
ATOM 699 C C . GLY A 1 89 ? -8.847 -7.812 8.756 1.00 94.94 89 GLY A C 1
ATOM 700 O O . GLY A 1 89 ? -8.887 -7.758 9.984 1.00 94.94 89 GLY A O 1
ATOM 701 N N . TYR A 1 90 ? -8.701 -6.738 7.978 1.00 94.19 90 TYR A N 1
ATOM 702 C CA . TYR A 1 90 ? -8.435 -5.392 8.472 1.00 94.19 90 TYR A CA 1
ATOM 703 C C . TYR A 1 90 ? -9.518 -4.439 7.995 1.00 94.19 90 TYR A C 1
ATOM 705 O O . TYR A 1 90 ? -9.737 -4.299 6.798 1.00 94.19 90 TYR A O 1
ATOM 713 N N . THR A 1 91 ? -10.179 -3.779 8.940 1.00 91.62 91 THR A N 1
ATOM 714 C CA . THR A 1 91 ? -11.177 -2.725 8.675 1.00 91.62 91 THR A CA 1
ATOM 715 C C . THR A 1 91 ? -11.167 -1.630 9.737 1.00 91.62 91 THR A C 1
ATOM 717 O O . THR A 1 91 ? -1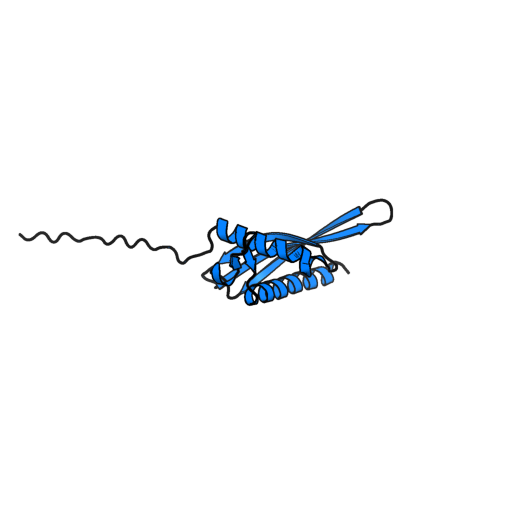1.844 -0.616 9.598 1.00 91.62 91 THR A O 1
ATOM 720 N N . ASN A 1 92 ? -10.359 -1.798 10.787 1.00 92.62 92 ASN A N 1
ATOM 721 C CA . ASN A 1 92 ? -10.194 -0.833 11.858 1.00 92.62 92 ASN A CA 1
ATOM 722 C C . ASN A 1 92 ? -8.789 -0.224 11.815 1.00 92.62 92 ASN A C 1
ATOM 724 O O . ASN A 1 92 ? -7.793 -0.942 11.755 1.00 92.62 92 ASN A O 1
ATOM 728 N N . PHE A 1 93 ? -8.718 1.101 11.925 1.00 95.31 93 PHE A N 1
ATOM 729 C CA . PHE A 1 93 ? -7.477 1.874 11.853 1.00 95.31 93 PHE A CA 1
ATOM 730 C C . PHE A 1 93 ? -6.403 1.381 12.832 1.00 95.31 93 PHE A C 1
ATOM 732 O O . PHE A 1 93 ? -5.246 1.202 12.464 1.00 95.31 93 PHE A O 1
ATOM 739 N N . ASN A 1 94 ? -6.807 1.050 14.061 1.00 94.94 94 ASN A N 1
ATOM 740 C CA . ASN A 1 94 ? -5.894 0.613 15.118 1.00 94.94 94 ASN A CA 1
ATOM 741 C C . ASN A 1 94 ? -5.388 -0.827 14.931 1.00 94.94 94 ASN A C 1
ATOM 743 O O . ASN A 1 94 ? -4.591 -1.288 15.742 1.00 94.94 94 ASN A O 1
ATOM 747 N N . GLN A 1 95 ? -5.880 -1.567 13.932 1.00 95.50 95 GLN A N 1
ATOM 748 C CA . GLN A 1 95 ? -5.293 -2.851 13.525 1.00 95.50 95 GLN A CA 1
ATOM 749 C C . GLN A 1 95 ? -4.155 -2.659 12.518 1.00 95.50 95 GLN A C 1
ATOM 751 O O . GLN A 1 95 ? -3.375 -3.580 12.304 1.00 95.50 95 GLN A O 1
ATOM 756 N N . MET A 1 96 ? -4.116 -1.500 11.858 1.00 97.00 96 MET A N 1
ATOM 757 C CA . MET A 1 96 ? -3.248 -1.238 10.715 1.00 97.00 96 MET A CA 1
ATOM 758 C C . MET A 1 96 ? -2.023 -0.434 11.123 1.00 97.00 96 MET A C 1
ATOM 760 O O . MET A 1 96 ? -0.918 -0.730 10.678 1.00 97.00 96 MET A O 1
ATOM 764 N N . VAL A 1 97 ? -2.215 0.564 11.986 1.00 97.38 97 VAL A N 1
ATOM 765 C CA . VAL A 1 97 ? -1.164 1.517 12.336 1.00 97.38 97 VAL A CA 1
ATOM 766 C C . VAL A 1 97 ? -1.078 1.803 13.830 1.00 97.38 97 VAL A C 1
ATOM 768 O O . VAL A 1 97 ? -2.016 1.557 14.594 1.00 97.38 97 VAL A O 1
ATOM 771 N N . GLU A 1 98 ? 0.065 2.332 14.248 1.00 96.56 98 GLU A N 1
ATOM 772 C CA . GLU A 1 98 ? 0.298 2.902 15.571 1.00 96.56 98 GLU A CA 1
ATOM 773 C C . GLU A 1 98 ? 0.906 4.306 15.462 1.00 96.56 98 GLU A C 1
ATOM 775 O O . GLU A 1 98 ? 1.579 4.630 14.486 1.00 96.56 98 GLU A O 1
ATOM 780 N N . GLU A 1 99 ? 0.624 5.173 16.439 1.00 95.94 99 GLU A N 1
ATOM 781 C CA . GLU A 1 99 ? 1.176 6.532 16.458 1.00 95.94 99 GLU A CA 1
ATOM 782 C C . GLU A 1 99 ? 2.700 6.499 16.618 1.00 95.94 99 GLU A C 1
ATOM 784 O O . GLU A 1 99 ? 3.235 5.859 17.526 1.00 95.94 99 GLU A O 1
ATOM 789 N N . SER A 1 100 ? 3.392 7.276 15.790 1.00 93.00 100 SER A N 1
ATOM 790 C CA . SER A 1 100 ? 4.838 7.457 15.844 1.00 93.00 100 SER A CA 1
ATOM 791 C C . SER A 1 100 ? 5.210 8.936 15.925 1.00 93.00 100 SER A C 1
ATOM 793 O O . SER A 1 100 ? 4.371 9.839 15.877 1.00 93.00 100 SER A O 1
ATOM 795 N N . ARG A 1 101 ? 6.507 9.230 16.072 1.00 91.44 101 ARG A N 1
ATOM 796 C CA . ARG A 1 101 ? 6.993 10.618 16.173 1.00 91.44 101 ARG A CA 1
ATOM 797 C C . ARG A 1 101 ? 6.666 11.452 14.926 1.00 91.44 101 ARG A C 1
ATOM 799 O O . ARG A 1 101 ? 6.581 12.676 15.034 1.00 91.44 101 ARG A O 1
ATOM 806 N N . TRP A 1 102 ? 6.537 10.810 13.769 1.00 87.12 102 TRP A N 1
ATOM 807 C CA . TRP A 1 102 ? 6.411 11.469 12.467 1.00 87.12 102 TRP A CA 1
ATOM 808 C C . TRP A 1 102 ? 5.058 11.230 11.793 1.00 87.12 102 TRP A C 1
ATOM 810 O O . TRP A 1 102 ? 4.859 11.671 10.666 1.00 87.12 102 TRP A O 1
ATOM 820 N N . GLY A 1 103 ? 4.119 10.591 12.492 1.00 92.94 103 GLY A N 1
ATOM 821 C CA . GLY A 1 103 ? 2.804 10.255 11.967 1.00 92.94 103 GLY A CA 1
ATOM 822 C C . GLY A 1 103 ? 2.374 8.893 12.481 1.00 92.94 103 GLY A C 1
ATOM 823 O O . GLY A 1 103 ? 2.140 8.734 13.678 1.00 92.94 103 GLY A O 1
ATOM 824 N N . TYR A 1 104 ? 2.278 7.936 11.568 1.00 96.00 104 TYR A N 1
ATOM 825 C CA . TYR A 1 104 ? 1.850 6.578 11.854 1.00 96.00 104 TYR A CA 1
ATOM 826 C C . TYR A 1 104 ? 2.819 5.579 11.241 1.00 96.00 104 TYR A C 1
ATOM 828 O O . TYR A 1 104 ? 3.209 5.738 10.084 1.00 96.00 104 TYR A O 1
ATOM 836 N N . ASP A 1 105 ? 3.139 4.541 12.005 1.00 95.94 105 ASP A N 1
ATOM 837 C CA . ASP A 1 105 ? 3.914 3.397 11.536 1.00 95.94 105 ASP A CA 1
ATOM 838 C C . ASP A 1 105 ? 2.964 2.204 11.364 1.00 95.94 105 ASP A C 1
ATOM 840 O O . ASP A 1 105 ? 1.958 2.092 12.075 1.00 95.94 105 ASP A O 1
ATOM 844 N N . LEU A 1 106 ? 3.251 1.312 10.412 1.00 96.94 106 LEU A N 1
ATOM 845 C CA . LEU A 1 106 ? 2.451 0.099 10.244 1.00 96.94 106 LEU A CA 1
ATOM 846 C C . LEU A 1 106 ? 2.660 -0.835 11.435 1.00 96.94 106 LEU A C 1
ATOM 848 O O . LEU A 1 106 ? 3.791 -1.140 11.814 1.00 96.94 106 LEU A O 1
ATOM 852 N N . GLN A 1 107 ? 1.569 -1.369 11.979 1.00 97.19 107 GLN A N 1
ATOM 853 C CA . GLN A 1 107 ? 1.682 -2.474 12.921 1.00 97.19 107 GLN A CA 1
ATOM 854 C C . GLN A 1 107 ? 2.171 -3.726 12.200 1.00 97.19 107 GLN A C 1
ATOM 856 O O . GLN A 1 107 ? 1.739 -4.020 11.085 1.00 97.19 107 GLN A O 1
ATOM 861 N N . TRP A 1 108 ? 3.014 -4.509 12.876 1.00 96.75 108 TRP A N 1
ATOM 862 C CA . TRP A 1 108 ? 3.668 -5.679 12.284 1.00 96.75 108 TRP A CA 1
ATOM 863 C C . TRP A 1 108 ? 2.718 -6.647 11.550 1.00 96.75 108 TRP A C 1
ATOM 865 O O . TRP A 1 108 ? 3.001 -6.965 10.397 1.00 96.75 108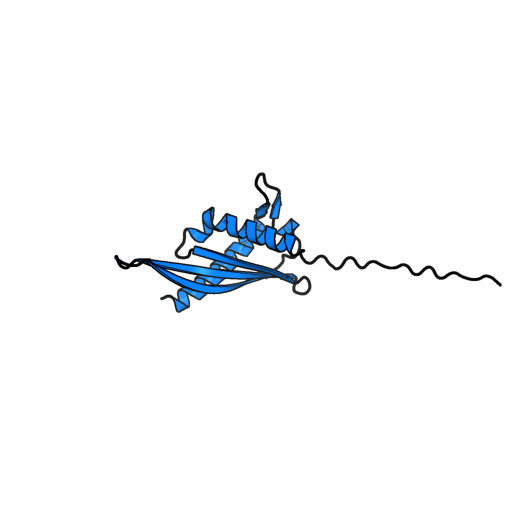 TRP A O 1
ATOM 875 N N . PRO A 1 109 ? 1.564 -7.068 12.115 1.00 97.88 109 PRO A N 1
ATOM 876 C CA . PRO A 1 109 ? 0.668 -7.982 11.401 1.00 97.88 109 PRO A CA 1
ATOM 877 C C . PRO A 1 109 ? 0.114 -7.388 10.101 1.00 97.88 109 PRO A C 1
ATOM 879 O O . PRO A 1 109 ? -0.060 -8.095 9.108 1.00 97.88 109 PRO A O 1
ATOM 882 N N . PHE A 1 110 ? -0.167 -6.082 10.096 1.00 97.88 110 PHE A N 1
ATOM 883 C CA . PHE A 1 110 ? -0.656 -5.397 8.907 1.00 97.88 110 PHE A CA 1
ATOM 884 C C . PHE A 1 110 ? 0.458 -5.187 7.880 1.00 97.88 110 PHE A C 1
ATOM 886 O O . PHE A 1 110 ? 0.222 -5.409 6.698 1.00 97.88 110 PHE A O 1
ATOM 893 N N . TYR A 1 111 ? 1.675 -4.855 8.321 1.00 97.38 111 TYR A N 1
ATOM 894 C CA . TYR A 1 111 ? 2.863 -4.824 7.465 1.00 97.38 111 TYR A CA 1
ATOM 895 C C . TYR A 1 111 ? 3.075 -6.159 6.733 1.00 97.38 111 TYR A C 1
ATOM 897 O O . TYR A 1 111 ? 3.290 -6.157 5.522 1.00 97.38 111 TYR A O 1
ATOM 905 N N . GLU A 1 112 ? 2.962 -7.295 7.429 1.00 97.69 112 GLU A N 1
ATOM 906 C CA . GLU A 1 112 ? 3.066 -8.622 6.802 1.00 97.69 112 GLU A CA 1
ATOM 907 C C . GLU A 1 112 ? 1.953 -8.838 5.767 1.00 97.69 112 GLU A C 1
ATOM 909 O O . GLU A 1 112 ? 2.228 -9.247 4.644 1.00 97.69 112 GLU A O 1
ATOM 914 N N . ALA A 1 113 ? 0.710 -8.472 6.092 1.00 98.12 113 ALA A N 1
ATOM 915 C CA . ALA A 1 113 ? -0.415 -8.616 5.168 1.00 98.12 113 ALA A CA 1
ATOM 916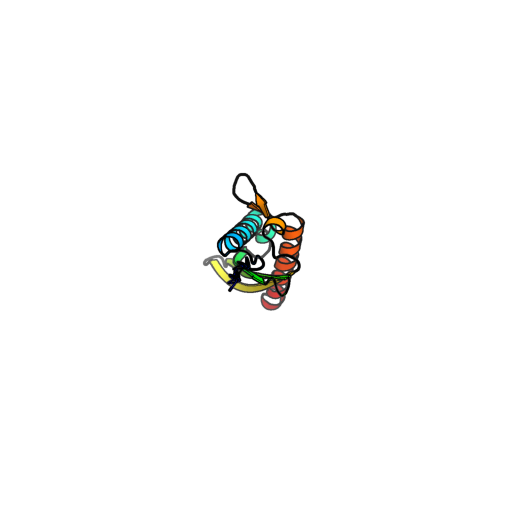 C C . ALA A 1 113 ? -0.301 -7.719 3.919 1.00 98.12 113 ALA A C 1
ATOM 918 O O . ALA A 1 113 ? -0.723 -8.113 2.831 1.00 98.12 113 ALA A O 1
ATOM 919 N N . VAL A 1 114 ? 0.256 -6.512 4.059 1.00 97.56 114 VAL A N 1
ATOM 920 C CA . VAL A 1 114 ? 0.559 -5.640 2.915 1.00 97.56 114 VAL A CA 1
ATOM 921 C C . VAL A 1 114 ? 1.754 -6.179 2.131 1.00 97.56 114 VAL A C 1
ATOM 923 O O . VAL A 1 114 ? 1.731 -6.117 0.909 1.00 97.56 114 VAL A O 1
ATOM 926 N N . THR A 1 115 ? 2.749 -6.769 2.796 1.00 96.88 115 THR A N 1
ATOM 927 C CA . THR A 1 115 ? 3.892 -7.407 2.125 1.00 96.88 115 THR A CA 1
ATOM 928 C C . THR A 1 115 ? 3.435 -8.565 1.240 1.00 96.88 115 THR A C 1
ATOM 930 O O . THR A 1 115 ? 3.813 -8.601 0.075 1.00 96.88 115 THR A O 1
ATOM 933 N N . ASP A 1 116 ? 2.556 -9.443 1.736 1.00 97.50 116 ASP A N 1
ATOM 934 C CA . ASP A 1 116 ? 1.964 -10.517 0.923 1.00 97.50 116 ASP A CA 1
ATOM 935 C C . ASP A 1 116 ? 1.263 -9.948 -0.322 1.00 97.50 116 ASP A C 1
ATOM 937 O O . ASP A 1 116 ? 1.445 -10.429 -1.438 1.00 97.50 116 ASP A O 1
ATOM 941 N N . CYS A 1 117 ? 0.498 -8.871 -0.139 1.00 97.12 117 CYS A N 1
ATOM 942 C CA . CYS A 1 117 ? -0.177 -8.174 -1.225 1.00 97.12 117 CYS A CA 1
ATOM 943 C C . CYS A 1 117 ? 0.799 -7.558 -2.245 1.00 97.12 117 CYS A C 1
ATOM 945 O O . CYS A 1 117 ? 0.569 -7.664 -3.448 1.00 97.12 117 CYS A O 1
ATOM 947 N N . VAL A 1 118 ? 1.875 -6.913 -1.789 1.00 96.12 118 VAL A N 1
ATOM 948 C CA . VAL A 1 118 ? 2.921 -6.359 -2.659 1.00 96.12 118 VAL A CA 1
ATOM 949 C C . VAL A 1 118 ? 3.560 -7.478 -3.478 1.00 96.12 118 VAL A C 1
ATOM 951 O O . VAL A 1 118 ? 3.631 -7.355 -4.698 1.00 96.12 118 VAL A O 1
ATOM 954 N N . THR A 1 119 ? 3.908 -8.602 -2.848 1.00 96.31 119 THR A N 1
ATOM 955 C CA . THR A 1 119 ? 4.451 -9.776 -3.542 1.00 96.31 119 THR A CA 1
ATOM 956 C C . THR A 1 119 ? 3.483 -10.322 -4.597 1.00 96.31 119 THR A C 1
ATOM 958 O O . THR A 1 119 ? 3.911 -10.611 -5.711 1.00 96.31 119 THR A O 1
ATOM 961 N N . GLU A 1 120 ? 2.174 -10.396 -4.318 1.00 97.44 120 GLU A N 1
ATOM 962 C CA . GLU A 1 120 ? 1.173 -10.778 -5.331 1.00 97.44 120 GLU A CA 1
ATOM 963 C C . GLU A 1 120 ? 1.182 -9.830 -6.546 1.00 97.44 120 GLU A C 1
ATOM 965 O O . GLU A 1 120 ? 1.069 -10.281 -7.690 1.00 97.44 120 GLU A O 1
ATOM 970 N N . MET A 1 121 ? 1.321 -8.517 -6.319 1.00 97.38 121 MET A N 1
ATOM 971 C CA . MET A 1 121 ? 1.404 -7.540 -7.410 1.00 97.38 121 MET A CA 1
ATOM 972 C C . MET A 1 121 ? 2.686 -7.712 -8.231 1.00 97.38 121 MET A C 1
ATOM 974 O O . MET A 1 121 ? 2.629 -7.671 -9.460 1.00 97.38 121 MET A O 1
ATOM 978 N N . GLU A 1 122 ? 3.827 -7.921 -7.575 1.00 96.19 122 GLU A N 1
ATOM 979 C CA . GLU A 1 122 ? 5.109 -8.166 -8.241 1.00 96.19 122 GLU A CA 1
ATOM 980 C C . GLU A 1 122 ? 5.057 -9.431 -9.098 1.00 96.19 122 GLU A C 1
ATOM 982 O O . GLU A 1 122 ? 5.384 -9.383 -10.282 1.00 96.19 122 GLU A O 1
ATOM 987 N N . GLU A 1 123 ? 4.574 -10.547 -8.543 1.00 96.19 123 GLU A N 1
ATOM 988 C CA . GLU A 1 123 ? 4.403 -11.809 -9.270 1.00 96.19 123 GLU A CA 1
ATOM 989 C C . GLU A 1 123 ? 3.522 -11.641 -10.514 1.00 96.19 123 GLU A C 1
ATOM 991 O O . GLU A 1 123 ? 3.829 -12.195 -11.574 1.00 96.19 123 GLU A O 1
ATOM 996 N N . ALA A 1 124 ? 2.450 -10.849 -10.419 1.00 96.62 124 ALA A N 1
ATOM 997 C CA . ALA A 1 124 ? 1.596 -10.541 -11.560 1.00 96.62 124 ALA A CA 1
ATOM 998 C C . ALA A 1 124 ? 2.333 -9.730 -12.640 1.00 96.62 124 ALA A C 1
ATOM 1000 O O . ALA A 1 124 ? 2.105 -9.948 -13.833 1.00 96.62 124 ALA A O 1
ATOM 1001 N N . VAL A 1 125 ? 3.222 -8.813 -12.248 1.00 96.31 125 VAL A N 1
ATOM 1002 C CA . VAL A 1 125 ? 4.009 -8.007 -13.192 1.00 96.31 125 VAL A CA 1
ATOM 1003 C C . VAL A 1 125 ? 5.141 -8.813 -13.821 1.00 96.31 125 VAL A C 1
ATOM 1005 O O . VAL A 1 125 ? 5.313 -8.728 -15.036 1.00 96.31 125 VAL A O 1
ATOM 1008 N N . TYR A 1 126 ? 5.850 -9.659 -13.070 1.00 95.44 126 TYR A N 1
ATOM 1009 C CA . TYR A 1 126 ? 6.886 -10.538 -13.629 1.00 95.44 126 TYR A CA 1
ATOM 1010 C C . TYR A 1 126 ? 6.347 -11.424 -14.764 1.00 95.44 126 TYR A C 1
ATOM 1012 O O . TYR A 1 126 ? 7.033 -11.631 -15.758 1.00 95.44 126 TYR A O 1
ATOM 1020 N N . GLN A 1 127 ? 5.088 -11.871 -14.685 1.00 94.06 127 GLN A N 1
ATOM 1021 C CA . GLN A 1 127 ? 4.457 -12.687 -15.736 1.00 94.06 127 GLN A CA 1
ATOM 1022 C C . GLN A 1 127 ? 4.231 -11.963 -17.072 1.00 94.06 127 GLN A C 1
ATOM 1024 O O . GLN A 1 127 ? 3.962 -12.623 -18.079 1.00 94.06 127 GLN A O 1
ATOM 1029 N N . VAL A 1 128 ? 4.259 -10.628 -17.085 1.00 91.81 128 VAL A N 1
ATOM 1030 C CA . VAL A 1 128 ? 3.984 -9.813 -18.282 1.00 91.81 128 VAL A CA 1
ATOM 1031 C C . VAL A 1 128 ? 5.147 -8.910 -18.683 1.00 91.81 128 VAL A C 1
ATOM 1033 O O . VAL A 1 128 ? 5.130 -8.355 -19.784 1.00 91.81 128 VAL A O 1
ATOM 1036 N N . TRP A 1 129 ? 6.110 -8.708 -17.784 1.00 82.56 129 TRP A N 1
ATOM 1037 C CA . TRP A 1 129 ? 7.294 -7.896 -18.025 1.00 82.56 129 TRP A CA 1
ATOM 1038 C C . TRP A 1 129 ? 8.410 -8.679 -18.733 1.00 82.56 129 TRP A C 1
ATOM 1040 O O . TRP A 1 129 ? 9.074 -8.093 -19.594 1.00 82.56 129 TRP A O 1
ATOM 1050 N N . GLU A 1 130 ? 8.582 -9.966 -18.405 1.00 64.50 130 GLU A N 1
ATOM 1051 C CA . GLU A 1 130 ? 9.509 -10.896 -19.082 1.00 64.50 130 GLU A CA 1
ATOM 1052 C C . GLU A 1 130 ? 9.027 -11.319 -20.483 1.00 64.50 130 GLU A C 1
ATOM 1054 O O . GLU A 1 130 ? 9.888 -11.420 -21.392 1.00 64.50 130 GLU A O 1
#

Foldseek 3Di:
DDDDDPPPDPPPPPDPDFDDPVLFVLLLVQVLVCQVVPVVVDQWRKDWDGWGDDPVQQKIKTKIWTWHWDDPPPDTDIDTDIDIDIQHNDRDSVQFWDQDPVGTHGDPVNVVSVVVGSVVRVVVCVVPVD